Protein AF-A0A7S3N4A6-F1 (afdb_monomer_lite)

Organism: NCBI:txid197538

pLDDT: mean 78.19, std 15.34, range [42.06, 96.94]

Sequence (144 aa):
GSSEPRELLQKMYKQSALVVAMLCATTTAVKVSSDPICSSSGCNQYKHPHPKLGYELDYPVPNLGQDKDIKANFNSLKKAEEIAHHHWVFGTKESKDKWKNPAKETMYNFAPHLDSDVVGTQKSLHDTEGVMGHEYHLVGLNSE

Secondary structure (DSSP, 8-state):
---HHHHHHHHHHHHHHHHHHHHHHHTTS---S---SSSS---GGG-PPPPPPSS-S-PPPP---S-HHHHHHHHHHHHHHHHHT-----SSHHHHHHT--GGGT----SSPPPPHHHHHHHHHHHHHHHHHT-----TTS---

Structure (mmCIF, N/CA/C/O backbone):
data_AF-A0A7S3N4A6-F1
#
_entry.id   AF-A0A7S3N4A6-F1
#
loop_
_atom_site.group_PDB
_atom_site.id
_atom_site.type_symbol
_atom_site.label_atom_id
_atom_site.label_alt_id
_atom_site.label_comp_id
_atom_site.label_asym_id
_atom_site.label_entity_id
_atom_site.label_seq_id
_atom_site.pdbx_PDB_ins_code
_atom_site.Cartn_x
_atom_site.Cartn_y
_atom_site.Cartn_z
_atom_site.occupancy
_atom_site.B_iso_or_equiv
_atom_site.auth_seq_id
_atom_site.auth_comp_id
_atom_site.auth_asym_id
_atom_site.auth_atom_id
_atom_site.pdbx_PDB_model_num
ATOM 1 N N . GLY A 1 1 ? -49.980 -62.527 -33.382 1.00 49.41 1 GLY A N 1
ATOM 2 C CA . GLY A 1 1 ? -48.915 -62.479 -32.366 1.00 49.41 1 GLY A CA 1
ATOM 3 C C . GLY A 1 1 ? -48.780 -61.067 -31.850 1.00 49.41 1 GLY A C 1
ATOM 4 O O . GLY A 1 1 ? -48.205 -60.248 -32.544 1.00 49.41 1 GLY A O 1
ATOM 5 N N . SER A 1 2 ? -49.371 -60.757 -30.693 1.00 49.59 2 SER A N 1
ATOM 6 C CA . SER A 1 2 ? -49.376 -59.393 -30.128 1.00 49.59 2 SER A CA 1
ATOM 7 C C . SER A 1 2 ? -49.211 -59.352 -28.600 1.00 49.59 2 SER A C 1
ATOM 9 O O . SER A 1 2 ? -49.505 -58.332 -27.977 1.00 49.59 2 SER A O 1
ATOM 11 N N . SER A 1 3 ? -48.762 -60.444 -27.972 1.00 58.56 3 SER A N 1
ATOM 12 C CA . SER A 1 3 ? -48.561 -60.529 -26.515 1.00 58.56 3 SER A CA 1
ATOM 13 C C . SER A 1 3 ? -47.123 -60.244 -26.061 1.00 58.56 3 SER A C 1
ATOM 15 O O . SER A 1 3 ? -46.923 -59.884 -24.904 1.00 58.56 3 SER A O 1
ATOM 17 N N . GLU A 1 4 ? -46.133 -60.329 -26.955 1.00 62.25 4 GLU A N 1
ATOM 18 C CA . GLU A 1 4 ? -44.708 -60.195 -26.609 1.00 62.25 4 GLU A CA 1
ATOM 19 C C . GLU A 1 4 ? -44.299 -58.865 -25.942 1.00 62.25 4 GLU A C 1
ATOM 21 O O . GLU A 1 4 ? -43.563 -58.916 -24.953 1.00 62.25 4 GLU A O 1
ATOM 26 N N . PRO A 1 5 ? -44.769 -57.669 -26.364 1.00 62.41 5 PRO A N 1
ATOM 27 C CA . PRO A 1 5 ? -44.245 -56.428 -25.787 1.00 62.41 5 PRO A CA 1
ATOM 28 C C . PRO A 1 5 ? -44.742 -56.170 -24.357 1.00 62.41 5 PRO A C 1
ATOM 30 O O . PRO A 1 5 ? -44.060 -55.499 -23.582 1.00 62.41 5 PRO A O 1
ATOM 33 N N . ARG A 1 6 ? -45.907 -56.713 -23.968 1.00 64.94 6 ARG A N 1
ATOM 34 C CA . ARG A 1 6 ? -46.438 -56.544 -22.601 1.00 64.94 6 ARG A CA 1
ATOM 35 C C . ARG A 1 6 ? -45.745 -57.467 -21.605 1.00 64.94 6 ARG A C 1
ATOM 37 O O . ARG A 1 6 ? -45.491 -57.062 -20.474 1.00 64.94 6 ARG A O 1
ATOM 44 N N . GLU A 1 7 ? -45.404 -58.680 -22.032 1.00 72.31 7 GLU A N 1
ATOM 45 C CA . GLU A 1 7 ? -44.707 -59.644 -21.181 1.00 72.31 7 GLU A CA 1
ATOM 46 C C . GLU A 1 7 ? -43.260 -59.206 -20.905 1.00 72.31 7 GLU A C 1
ATOM 48 O O . GLU A 1 7 ? -42.787 -59.303 -19.771 1.00 72.31 7 GLU A O 1
ATOM 53 N N . LEU A 1 8 ? -42.583 -58.643 -21.913 1.00 67.19 8 LEU A N 1
ATOM 54 C CA . LEU A 1 8 ? -41.252 -58.049 -21.762 1.00 67.19 8 LEU A CA 1
ATOM 55 C C . LEU A 1 8 ? -41.262 -56.856 -20.801 1.00 67.19 8 LEU A C 1
ATOM 57 O O . LEU A 1 8 ? -40.434 -56.807 -19.894 1.00 67.19 8 LEU A O 1
ATOM 61 N N . LEU A 1 9 ? -42.235 -55.948 -20.925 1.00 66.81 9 LEU A N 1
ATOM 62 C CA . LEU A 1 9 ? -42.404 -54.828 -19.991 1.00 66.81 9 LEU A CA 1
ATOM 63 C C . LEU A 1 9 ? -42.629 -55.302 -18.549 1.00 66.81 9 LEU A C 1
ATOM 65 O O . LEU A 1 9 ? -42.055 -54.746 -17.614 1.00 66.81 9 LEU A O 1
ATOM 69 N N . GLN A 1 10 ? -43.415 -56.362 -18.355 1.00 73.06 10 GLN A N 1
ATOM 70 C CA . GLN A 1 10 ? -43.685 -56.900 -17.024 1.00 73.06 10 GLN A CA 1
ATOM 71 C C . GLN A 1 10 ? -42.467 -57.622 -16.423 1.00 73.06 10 GLN A C 1
ATOM 73 O O . GLN A 1 10 ? -42.245 -57.542 -15.213 1.00 73.06 10 GLN A O 1
ATOM 78 N N . LYS A 1 11 ? -41.650 -58.286 -17.251 1.00 73.50 11 LYS A N 1
ATOM 79 C CA . LYS A 1 11 ? -40.361 -58.867 -16.836 1.00 73.50 11 LYS A CA 1
ATOM 80 C C . LYS A 1 11 ? -39.358 -57.775 -16.466 1.00 73.50 11 LYS A C 1
ATOM 82 O O . LYS A 1 11 ? -38.763 -57.859 -15.395 1.00 73.50 11 LYS A O 1
ATOM 87 N N . MET A 1 12 ? -39.255 -56.717 -17.273 1.00 71.44 12 MET A N 1
ATOM 88 C CA . MET A 1 12 ? -38.401 -55.559 -16.986 1.00 71.44 12 MET A CA 1
ATOM 89 C C . MET A 1 12 ? -38.806 -54.871 -15.679 1.00 71.44 12 MET A C 1
ATOM 91 O O . MET A 1 12 ? -37.939 -54.597 -14.857 1.00 71.44 12 MET A O 1
ATOM 95 N N . TYR A 1 13 ? -40.108 -54.675 -15.441 1.00 73.12 13 TYR A N 1
ATOM 96 C CA . TYR A 1 13 ? -40.608 -54.043 -14.216 1.00 73.12 13 TYR A CA 1
ATOM 97 C C . TYR A 1 13 ? -40.363 -54.896 -12.961 1.00 73.12 13 TYR A C 1
ATOM 99 O O . TYR A 1 13 ? -39.999 -54.375 -11.908 1.00 73.12 13 TYR A O 1
ATOM 107 N N . LYS A 1 14 ? -40.510 -56.226 -13.056 1.00 74.25 14 LYS A N 1
ATOM 108 C CA . LYS A 1 14 ? -40.183 -57.143 -11.948 1.00 74.25 14 LYS A CA 1
ATOM 109 C C . LYS A 1 14 ? -38.682 -57.184 -11.665 1.00 74.25 14 LYS A C 1
ATOM 111 O O . LYS A 1 14 ? -38.284 -57.201 -10.504 1.00 74.25 14 LYS A O 1
ATOM 116 N N . GLN A 1 15 ? -37.856 -57.172 -12.709 1.00 70.12 15 GLN A N 1
ATOM 117 C CA . GLN A 1 15 ? -36.401 -57.190 -12.578 1.00 70.12 15 GLN A CA 1
ATOM 118 C C . GLN A 1 15 ? -35.876 -55.850 -12.040 1.00 70.12 15 GLN A C 1
ATOM 120 O O . GLN A 1 15 ? -35.022 -55.850 -11.157 1.00 70.12 15 GLN A O 1
ATOM 125 N N . SER A 1 16 ? -36.458 -54.719 -12.457 1.00 66.56 16 SER A N 1
ATOM 126 C CA . SER A 1 16 ? -36.162 -53.410 -11.866 1.00 66.56 16 SER A CA 1
ATOM 127 C C . SER A 1 16 ? -36.639 -53.312 -10.416 1.00 66.56 16 SER A C 1
ATOM 129 O O . SER A 1 16 ? -35.911 -52.790 -9.578 1.00 66.56 16 SER A O 1
ATOM 131 N N . ALA A 1 17 ? -37.815 -53.855 -10.083 1.00 69.44 17 ALA A N 1
ATOM 132 C CA . ALA A 1 17 ? -38.320 -53.866 -8.708 1.00 69.44 17 ALA A CA 1
ATOM 133 C C . ALA A 1 17 ? -37.442 -54.714 -7.768 1.00 69.44 17 ALA A C 1
ATOM 135 O O . ALA A 1 17 ? -37.200 -54.315 -6.630 1.00 69.44 17 ALA A O 1
ATOM 136 N N . LEU A 1 18 ? -36.916 -55.847 -8.246 1.00 69.44 18 LEU A N 1
ATOM 137 C CA . LEU A 1 18 ? -36.033 -56.720 -7.467 1.00 69.44 18 LEU A CA 1
ATOM 138 C C . LEU A 1 18 ? -34.658 -56.078 -7.216 1.00 69.44 18 LEU A C 1
ATOM 140 O O . LEU A 1 18 ? -34.136 -56.164 -6.106 1.00 69.44 18 LEU A O 1
ATOM 144 N N . VAL A 1 19 ? -34.108 -55.367 -8.206 1.00 67.75 19 VAL A N 1
ATOM 145 C CA . VAL A 1 19 ? -32.848 -54.617 -8.063 1.00 67.75 19 VAL A CA 1
ATOM 146 C C . VAL A 1 19 ? -33.008 -53.428 -7.106 1.00 67.75 19 VAL A C 1
ATOM 148 O O . VAL A 1 19 ? -32.152 -53.219 -6.248 1.00 67.75 19 VAL A O 1
ATOM 151 N N . VAL A 1 20 ? -34.130 -52.699 -7.170 1.00 69.50 20 VAL A N 1
ATOM 152 C CA . VAL A 1 20 ? -34.438 -51.599 -6.233 1.00 69.50 20 VAL A CA 1
ATOM 153 C C . VAL A 1 20 ? -34.626 -52.113 -4.801 1.00 69.50 20 VAL A C 1
ATOM 155 O O . VAL A 1 20 ? -34.118 -51.499 -3.864 1.00 69.50 20 VAL A O 1
ATOM 158 N N . ALA A 1 21 ? -35.279 -53.263 -4.610 1.00 64.94 21 ALA A N 1
ATOM 159 C CA . ALA A 1 21 ? -35.438 -53.871 -3.289 1.00 64.94 21 ALA A CA 1
ATOM 160 C C . ALA A 1 21 ? -34.096 -54.331 -2.683 1.00 64.94 21 ALA A C 1
ATOM 162 O O . ALA A 1 21 ? -33.872 -54.144 -1.487 1.00 64.94 21 ALA A O 1
ATOM 163 N N . MET A 1 22 ? -33.179 -54.868 -3.497 1.00 64.12 22 MET A N 1
ATOM 164 C CA . MET A 1 22 ? -31.829 -55.238 -3.044 1.00 64.12 22 MET A CA 1
ATOM 165 C C . MET A 1 22 ? -30.978 -54.015 -2.674 1.00 64.12 22 MET A C 1
ATOM 167 O O . MET A 1 22 ? -30.306 -54.039 -1.645 1.00 64.12 22 MET A O 1
ATOM 171 N N . LEU A 1 23 ? -31.062 -52.925 -3.446 1.00 59.78 23 LEU A N 1
ATOM 172 C CA . LEU A 1 23 ? -30.400 -51.652 -3.127 1.00 59.78 23 LEU A CA 1
ATOM 173 C C . LEU A 1 23 ? -30.955 -51.013 -1.840 1.00 59.78 23 LEU A C 1
ATOM 175 O O . LEU A 1 23 ? -30.183 -50.488 -1.038 1.00 59.78 23 LEU A O 1
ATOM 179 N N . CYS A 1 24 ? -32.266 -51.122 -1.588 1.00 57.94 24 CYS A N 1
ATOM 180 C CA . CYS A 1 24 ? -32.898 -50.661 -0.345 1.00 57.94 24 CYS A CA 1
ATOM 181 C C . CYS A 1 24 ? -32.554 -51.524 0.882 1.00 57.94 24 CYS A C 1
ATOM 183 O O . CYS A 1 24 ? -32.560 -51.015 2.000 1.00 57.94 24 CYS A O 1
ATOM 185 N N . ALA A 1 25 ? -32.248 -52.812 0.699 1.00 54.47 25 ALA A N 1
ATOM 186 C CA . ALA A 1 25 ? -31.832 -53.689 1.795 1.00 54.47 25 ALA A CA 1
ATOM 187 C C . ALA A 1 25 ? -30.375 -53.445 2.227 1.00 54.47 25 ALA A C 1
ATOM 189 O O . ALA A 1 25 ? -30.024 -53.690 3.378 1.00 54.47 25 ALA A O 1
ATOM 190 N N . THR A 1 26 ? -29.525 -52.929 1.333 1.00 55.31 26 THR A N 1
ATOM 191 C CA . THR A 1 26 ? -28.115 -52.635 1.644 1.00 55.31 26 THR A CA 1
ATOM 192 C C . THR A 1 26 ? -27.884 -51.286 2.334 1.00 55.31 26 THR A C 1
ATOM 194 O O . THR A 1 26 ? -26.805 -51.067 2.883 1.00 55.31 26 THR A O 1
ATOM 197 N N . THR A 1 27 ? -28.867 -50.378 2.365 1.00 54.69 27 THR A N 1
ATOM 198 C CA . THR A 1 27 ? -28.697 -49.043 2.976 1.00 54.69 27 THR A CA 1
ATOM 199 C C . THR A 1 27 ? -28.918 -49.012 4.488 1.00 54.69 27 THR A C 1
ATOM 201 O O . THR A 1 27 ? -28.547 -48.033 5.129 1.00 54.69 27 THR A O 1
ATOM 204 N N . THR A 1 28 ? -29.445 -50.076 5.099 1.00 55.09 28 THR A N 1
ATOM 205 C CA . THR A 1 28 ? -29.649 -50.136 6.559 1.00 55.09 28 THR A CA 1
ATOM 206 C C . THR A 1 28 ? -28.412 -50.595 7.343 1.00 55.09 28 THR A C 1
ATOM 208 O O . THR A 1 28 ? -28.462 -50.637 8.571 1.00 55.09 28 THR A O 1
ATOM 211 N N . ALA A 1 29 ? -27.286 -50.895 6.676 1.00 54.59 29 ALA A N 1
ATOM 212 C CA . ALA A 1 29 ? -26.097 -51.470 7.320 1.00 54.5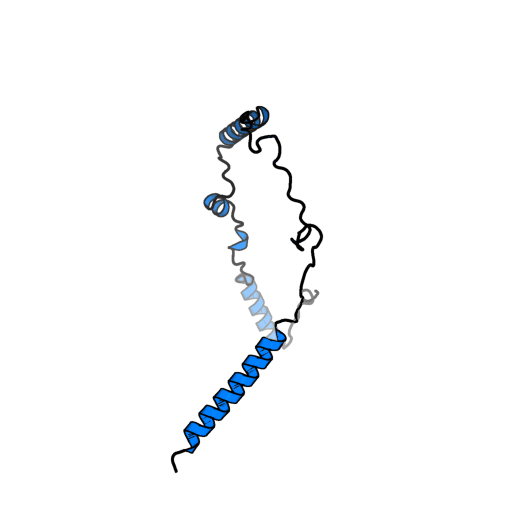9 29 ALA A CA 1
ATOM 213 C C . ALA A 1 29 ? -24.785 -50.668 7.170 1.00 54.59 29 ALA A C 1
ATOM 215 O O . ALA A 1 29 ? -23.736 -51.149 7.597 1.00 54.59 29 ALA A O 1
ATOM 216 N N . VAL A 1 30 ? -24.798 -49.446 6.626 1.00 52.69 30 VAL A N 1
ATOM 217 C CA . VAL A 1 30 ? -23.573 -48.629 6.495 1.00 52.69 30 VAL A CA 1
ATOM 218 C C . VAL A 1 30 ? -23.477 -47.613 7.641 1.00 52.69 30 VAL A C 1
ATOM 220 O O . VAL A 1 30 ? -24.072 -46.540 7.592 1.00 52.69 30 VAL A O 1
ATOM 223 N N . LYS A 1 31 ? -22.718 -47.958 8.692 1.00 58.28 31 LYS A N 1
ATOM 224 C CA . LYS A 1 31 ? -22.311 -47.051 9.783 1.00 58.28 31 LYS A CA 1
ATOM 225 C C . LYS A 1 31 ? -21.023 -46.331 9.386 1.00 58.28 31 LYS A C 1
ATOM 227 O O . LYS A 1 31 ? -19.945 -46.915 9.464 1.00 58.28 31 LYS A O 1
ATOM 232 N N . VAL A 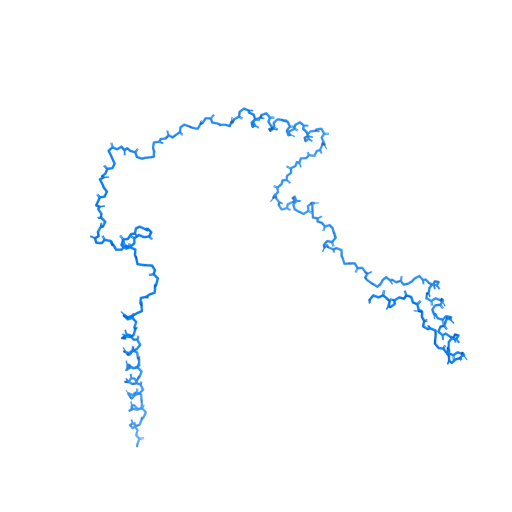1 32 ? -21.124 -45.078 8.959 1.00 53.03 32 VAL A N 1
ATOM 233 C CA . VAL A 1 32 ? -19.964 -44.224 8.671 1.00 53.03 32 VAL A CA 1
ATOM 234 C C . VAL A 1 32 ? -20.069 -42.960 9.525 1.00 53.03 32 VAL A C 1
ATOM 236 O O . VAL A 1 32 ? -21.031 -42.212 9.387 1.00 53.03 32 VAL A O 1
ATOM 239 N N . SER A 1 33 ? -19.031 -42.720 10.339 1.00 57.41 33 SER A N 1
ATOM 240 C CA . SER A 1 33 ? -18.726 -41.487 11.093 1.00 57.41 33 SER A CA 1
ATOM 241 C C . SER A 1 33 ? -19.284 -41.355 12.528 1.00 57.41 33 SER A C 1
ATOM 243 O O . SER A 1 33 ? -20.382 -41.807 12.823 1.00 57.41 33 SER A O 1
ATOM 245 N N . SER A 1 34 ? -18.449 -40.762 13.398 1.00 49.91 34 SER A N 1
ATOM 246 C CA . SER A 1 34 ? -18.518 -40.507 14.856 1.00 49.91 34 SER A CA 1
ATOM 247 C C . SER A 1 34 ? -19.685 -41.096 15.663 1.00 49.91 34 SER A C 1
ATOM 249 O O . SER A 1 34 ? -20.823 -40.657 15.519 1.00 49.91 34 SER A O 1
ATOM 251 N N . ASP A 1 35 ? -19.368 -41.979 16.622 1.00 51.28 35 ASP A N 1
ATOM 252 C CA . ASP A 1 35 ? -20.327 -42.517 17.598 1.00 51.28 35 ASP A CA 1
ATOM 253 C C . ASP A 1 35 ? -20.168 -41.816 18.956 1.00 51.28 35 ASP A C 1
ATOM 255 O O . ASP A 1 35 ? -19.176 -42.038 19.658 1.00 51.28 35 ASP A O 1
ATOM 259 N N . PRO A 1 36 ? -21.069 -40.901 19.325 1.00 50.88 36 PRO A N 1
ATOM 260 C CA . PRO A 1 36 ? -20.766 -39.953 20.365 1.00 50.88 36 PRO A CA 1
ATOM 261 C C . PRO A 1 36 ? -21.711 -40.160 21.537 1.00 50.88 36 PRO A C 1
ATOM 263 O O . PRO A 1 36 ? -22.373 -39.224 21.933 1.00 50.88 36 PRO A O 1
ATOM 266 N N . ILE A 1 37 ? -21.719 -41.331 22.188 1.00 54.19 37 ILE A N 1
ATOM 267 C CA . ILE A 1 37 ? -22.248 -41.419 23.574 1.00 54.19 37 ILE A CA 1
ATOM 268 C C . ILE A 1 37 ? -21.729 -40.259 24.449 1.00 54.19 37 ILE A C 1
ATOM 270 O O . ILE A 1 37 ? -22.364 -39.814 25.400 1.00 54.19 37 ILE A O 1
ATOM 274 N N . CYS A 1 38 ? -20.568 -39.751 24.052 1.00 53.22 38 CYS A N 1
ATOM 275 C CA . CYS A 1 38 ? -19.883 -38.589 24.543 1.00 53.22 38 CYS A CA 1
ATOM 276 C C . CYS A 1 38 ? -20.063 -37.372 23.636 1.00 53.22 38 CYS A C 1
ATOM 278 O O . CYS A 1 38 ? -20.162 -37.470 22.416 1.00 53.22 38 CYS A O 1
ATOM 280 N N . SER A 1 39 ? -20.015 -36.204 24.273 1.00 61.84 39 SER A N 1
ATOM 281 C CA . SER A 1 39 ? -20.140 -34.899 23.646 1.00 61.84 39 SER A CA 1
ATOM 282 C C . SER A 1 39 ? -19.228 -34.657 22.427 1.00 61.84 39 SER A C 1
ATOM 284 O O . SER A 1 39 ? -18.179 -35.269 22.268 1.00 61.84 39 SER A O 1
ATOM 286 N N . SER A 1 40 ? -19.653 -33.686 21.622 1.00 60.03 40 SER A N 1
ATOM 287 C CA . SER A 1 40 ? -19.635 -33.537 20.162 1.00 60.03 40 SER A CA 1
ATOM 288 C C . SER A 1 40 ? -20.803 -34.157 19.344 1.00 60.03 40 SER A C 1
ATOM 290 O O . SER A 1 40 ? -20.808 -33.971 18.136 1.00 60.03 40 SER A O 1
ATOM 292 N N . SER A 1 41 ? -21.901 -34.783 19.813 1.00 55.81 41 SER A N 1
ATOM 293 C CA . SER A 1 41 ? -22.389 -35.243 21.131 1.00 55.81 41 SER A CA 1
ATOM 294 C C . SER A 1 41 ? -23.573 -36.231 20.995 1.00 55.81 41 SER A C 1
ATOM 296 O O . SER A 1 41 ? -24.659 -35.961 21.507 1.00 55.81 41 SER A O 1
ATOM 298 N N . GLY A 1 42 ? -23.476 -37.270 20.184 1.00 65.31 42 GLY A N 1
ATOM 299 C CA . GLY A 1 42 ? -24.538 -38.259 19.999 1.00 65.31 42 GLY A CA 1
ATOM 300 C C . GLY A 1 42 ? -24.953 -39.046 21.253 1.00 65.31 42 GLY A C 1
ATOM 301 O O . GLY A 1 42 ? -24.974 -38.529 22.363 1.00 65.31 42 GLY A O 1
ATOM 302 N N . CYS A 1 43 ? -25.434 -40.267 21.026 1.00 62.12 43 CYS A N 1
ATOM 303 C CA . CYS A 1 43 ? -26.352 -41.033 21.884 1.00 62.12 43 CYS A CA 1
ATOM 304 C C . CYS A 1 43 ? -27.144 -40.214 22.934 1.00 62.12 43 CYS A C 1
ATOM 306 O O . CYS A 1 43 ? -26.798 -40.076 24.105 1.00 62.12 43 CYS A O 1
ATOM 308 N N . ASN A 1 44 ? -28.320 -39.774 22.503 1.00 61.47 44 ASN A N 1
ATOM 309 C CA . ASN A 1 44 ? -29.258 -38.890 23.199 1.00 61.47 44 ASN A CA 1
ATOM 310 C C . ASN A 1 44 ? -29.992 -39.568 24.375 1.00 61.47 44 ASN A C 1
ATOM 312 O O . ASN A 1 44 ? -30.629 -38.890 25.175 1.00 61.47 44 ASN A O 1
ATOM 316 N N . GLN A 1 45 ? -29.928 -40.900 24.459 1.00 59.50 45 GLN A N 1
ATOM 317 C CA . GLN A 1 45 ? -30.579 -41.723 25.485 1.00 59.50 45 GLN A CA 1
ATOM 318 C C . GLN A 1 45 ? -30.020 -41.478 26.900 1.00 59.50 45 GLN A C 1
ATOM 320 O O . GLN A 1 45 ? -30.732 -41.712 27.873 1.00 59.50 45 GLN A O 1
ATOM 325 N N . TYR A 1 46 ? -28.776 -40.993 27.019 1.00 63.00 46 TYR A N 1
ATOM 326 C CA . TYR A 1 46 ? -28.081 -40.782 28.299 1.00 63.00 46 TYR A CA 1
ATOM 327 C C . TYR A 1 46 ? -27.844 -39.302 28.640 1.00 63.00 46 TYR A C 1
ATOM 329 O O . TYR A 1 46 ? -27.110 -38.993 29.579 1.00 63.00 46 TYR A O 1
ATOM 337 N N . LYS A 1 47 ? -28.450 -38.360 27.901 1.00 64.56 47 LYS A N 1
ATOM 338 C CA . LYS A 1 47 ? -28.328 -36.932 28.226 1.00 64.56 47 LYS A CA 1
ATOM 339 C C . LYS A 1 47 ? -29.077 -36.636 29.521 1.00 64.56 47 LYS A C 1
ATOM 341 O O . LYS A 1 47 ? -30.304 -36.689 29.563 1.00 64.56 47 LYS A O 1
ATOM 346 N N . HIS A 1 48 ? -28.334 -36.290 30.568 1.00 66.19 48 HIS A N 1
ATOM 347 C CA . HIS A 1 48 ? -28.936 -35.764 31.783 1.00 66.19 48 HIS A CA 1
ATOM 348 C C . HIS A 1 48 ? -29.662 -34.452 31.452 1.00 66.19 48 HIS A C 1
ATOM 350 O O . HIS A 1 48 ? -29.073 -33.586 30.798 1.00 66.19 48 HIS A O 1
ATOM 356 N N . PRO A 1 49 ? -30.929 -34.280 31.871 1.00 71.94 49 PRO A N 1
ATOM 357 C CA . PRO A 1 49 ? -31.591 -32.993 31.752 1.00 71.94 49 PRO A CA 1
ATOM 358 C C . PRO A 1 49 ? -30.763 -31.970 32.527 1.00 71.94 49 PRO A C 1
ATOM 360 O O . PRO A 1 49 ? -30.548 -32.118 33.731 1.00 71.94 49 PRO A O 1
ATOM 363 N N . HIS A 1 50 ? -30.261 -30.953 31.826 1.00 72.00 50 HIS A N 1
ATOM 364 C CA . HIS A 1 50 ? -29.564 -29.872 32.499 1.00 72.00 50 HIS A CA 1
ATOM 365 C C . HIS A 1 50 ? -30.574 -29.160 33.400 1.00 72.00 50 HIS A C 1
ATOM 367 O O . HIS A 1 50 ? -31.650 -28.780 32.920 1.00 72.00 50 HIS A O 1
ATOM 373 N N . PRO A 1 51 ? -30.270 -28.992 34.698 1.00 76.88 51 PRO A N 1
ATOM 374 C CA . PRO A 1 51 ? -31.111 -28.175 35.549 1.00 76.88 51 PRO A CA 1
ATOM 375 C C . PRO A 1 51 ? -31.191 -26.781 34.927 1.00 76.88 51 PRO A C 1
ATOM 377 O O . PRO A 1 51 ? -30.194 -26.264 34.413 1.00 76.88 51 PRO A O 1
ATOM 380 N N . LYS A 1 52 ? -32.384 -26.178 34.951 1.00 75.31 52 LYS A N 1
ATOM 381 C CA . LYS A 1 52 ? -32.519 -24.770 34.579 1.00 75.31 52 LYS A CA 1
ATOM 382 C C . LYS A 1 52 ? -31.565 -23.981 35.469 1.00 75.31 52 LYS A C 1
ATOM 384 O O . LYS A 1 52 ? -31.623 -24.110 36.692 1.00 75.31 52 LYS A O 1
ATOM 389 N N . LEU A 1 53 ? -30.664 -23.226 34.847 1.00 78.62 53 LEU A N 1
ATOM 390 C CA . LEU A 1 53 ? -29.757 -22.349 35.571 1.00 78.62 53 LEU A CA 1
ATOM 391 C C . LEU A 1 53 ? -30.618 -21.400 36.412 1.00 78.62 53 LEU A C 1
ATOM 393 O O . LEU A 1 53 ? -31.593 -20.843 35.915 1.00 78.62 53 LEU A O 1
ATOM 397 N N . GLY A 1 54 ? -30.299 -21.261 37.699 1.00 86.50 54 GLY A N 1
ATOM 398 C CA . GLY A 1 54 ? -31.058 -20.416 38.629 1.00 86.50 54 GLY A CA 1
ATOM 399 C C . GLY A 1 54 ? -30.864 -18.913 38.404 1.00 86.50 54 GLY A C 1
ATOM 400 O O . GLY A 1 54 ? -31.157 -18.129 39.299 1.00 86.50 54 GLY A O 1
ATOM 401 N N . TYR A 1 55 ? -30.313 -18.519 37.258 1.00 81.88 55 TYR A N 1
ATOM 402 C CA . TYR A 1 55 ? -29.971 -17.152 36.903 1.00 81.88 55 TYR A CA 1
ATOM 403 C C . TYR A 1 55 ? -30.208 -16.919 35.411 1.00 81.88 55 TYR A C 1
ATOM 405 O O . TYR A 1 55 ? -30.134 -17.844 34.599 1.00 81.88 55 TYR A O 1
ATOM 413 N N . GLU A 1 56 ? -30.493 -15.667 35.068 1.00 83.81 56 GLU A N 1
ATOM 414 C CA . GLU A 1 56 ? -30.663 -15.233 33.687 1.00 83.81 56 GLU A CA 1
ATOM 415 C C . GLU A 1 56 ? -29.305 -15.195 32.979 1.00 83.81 56 GLU A C 1
ATOM 417 O O . GLU A 1 56 ? -28.313 -14.679 33.501 1.00 83.81 56 GLU A O 1
ATOM 422 N N . LEU A 1 57 ? -29.268 -15.777 31.784 1.00 80.50 57 LEU A N 1
ATOM 423 C CA . LEU A 1 57 ? -28.193 -15.565 30.823 1.00 80.50 57 LEU A CA 1
ATOM 424 C C . LEU A 1 57 ? -28.531 -14.301 30.015 1.00 80.50 57 LEU A C 1
ATOM 426 O O . LEU A 1 57 ? -29.696 -13.925 29.930 1.00 80.50 57 LEU A O 1
ATOM 430 N N . ASP A 1 58 ? -27.520 -13.646 29.445 1.00 86.19 58 ASP A N 1
ATOM 431 C CA . ASP A 1 58 ? -27.676 -12.452 28.593 1.00 86.19 58 ASP A CA 1
ATOM 432 C C . ASP A 1 58 ? -28.025 -11.139 29.325 1.00 86.19 58 ASP A C 1
ATOM 434 O O . ASP A 1 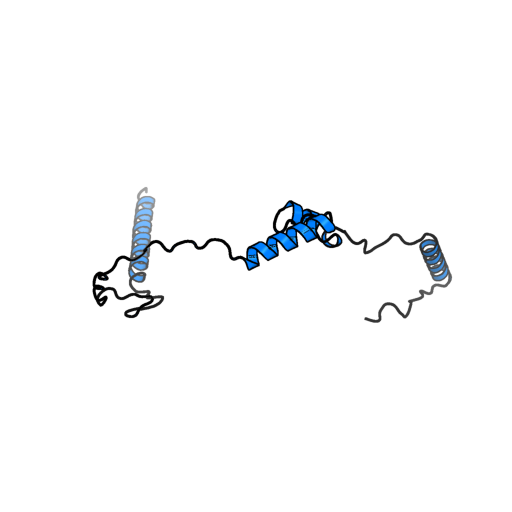58 ? -28.713 -10.268 28.789 1.00 86.19 58 ASP A O 1
ATOM 438 N N . TYR A 1 59 ? -27.499 -10.942 30.542 1.00 84.19 59 TYR A N 1
ATOM 439 C CA . TYR A 1 59 ? -27.586 -9.638 31.206 1.00 84.19 59 TYR A CA 1
ATOM 440 C C . TYR A 1 59 ? -26.875 -8.548 30.377 1.00 84.19 59 TYR A C 1
ATOM 442 O O . TYR A 1 59 ? -25.798 -8.787 29.817 1.00 84.19 59 TYR A O 1
ATOM 450 N N . PRO A 1 60 ? -27.438 -7.328 30.291 1.00 86.94 60 PRO A N 1
ATOM 451 C CA . PRO A 1 60 ? -26.865 -6.269 29.474 1.00 86.94 60 PRO A CA 1
ATOM 452 C C . PRO A 1 60 ? -25.506 -5.843 30.034 1.00 86.94 60 PRO A C 1
ATOM 454 O O . PRO A 1 60 ? -25.399 -5.364 31.164 1.00 86.94 60 PRO A O 1
ATOM 457 N N . VAL A 1 61 ? -24.458 -5.995 29.226 1.00 89.31 61 VAL A N 1
ATOM 458 C CA . VAL A 1 61 ? -23.116 -5.505 29.554 1.00 89.31 61 VAL A CA 1
ATOM 459 C C . VAL A 1 61 ? -23.015 -4.035 29.133 1.00 89.31 61 VAL A C 1
ATOM 461 O O . VAL A 1 61 ? -23.215 -3.733 27.952 1.00 89.31 61 VAL A O 1
ATOM 464 N N . PRO A 1 62 ? -22.701 -3.099 30.050 1.00 91.44 62 PRO A N 1
ATOM 465 C CA . PRO A 1 62 ? -22.528 -1.696 29.692 1.00 91.44 62 PRO A CA 1
ATOM 466 C C . PRO A 1 62 ? -21.396 -1.508 28.678 1.00 91.44 62 PRO A C 1
ATOM 468 O O . PRO A 1 62 ? -20.276 -1.979 28.880 1.00 91.44 62 PRO A O 1
ATOM 471 N N . ASN A 1 63 ? -21.668 -0.768 2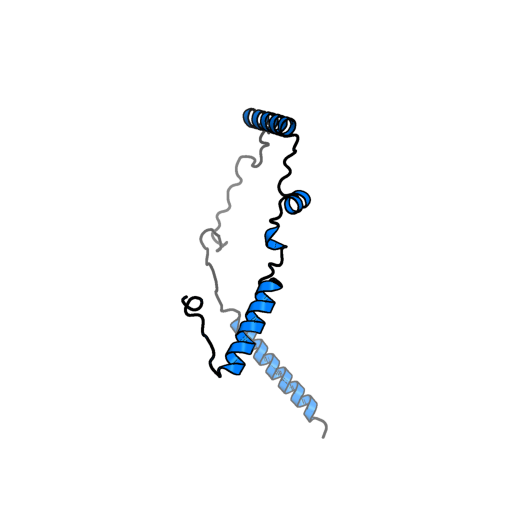7.603 1.00 91.06 63 ASN A N 1
ATOM 472 C CA . ASN A 1 63 ? -20.629 -0.345 26.673 1.00 91.06 63 ASN A CA 1
ATOM 473 C C . ASN A 1 63 ? -19.897 0.873 27.255 1.00 91.06 63 ASN A C 1
ATOM 475 O O . ASN A 1 63 ? -20.477 1.950 27.379 1.00 91.06 63 ASN A O 1
ATOM 479 N N . LEU A 1 64 ? -18.618 0.705 27.596 1.00 90.88 64 LEU A N 1
ATOM 480 C CA . LEU A 1 64 ? -17.771 1.763 28.167 1.00 90.88 64 LEU A CA 1
ATOM 481 C C . LEU A 1 64 ? -17.251 2.763 27.117 1.00 90.88 64 LEU A C 1
ATOM 483 O O . LEU A 1 64 ? -16.530 3.706 27.445 1.00 90.88 64 LEU A O 1
ATOM 487 N N . GLY A 1 65 ? -17.638 2.584 25.855 1.00 93.81 65 GLY A N 1
ATOM 488 C CA . GLY A 1 65 ? -17.202 3.401 24.738 1.00 93.81 65 GLY A CA 1
ATOM 489 C C . GLY A 1 65 ? -15.778 3.078 24.292 1.00 93.81 65 GLY A C 1
ATOM 490 O O . GLY A 1 65 ? -15.168 2.085 24.678 1.00 93.81 65 GLY A O 1
ATOM 491 N N . GLN A 1 66 ? -15.257 3.937 23.419 1.00 93.94 66 GLN A N 1
ATOM 492 C CA . GLN A 1 66 ? -13.913 3.798 22.874 1.00 93.94 66 GLN A CA 1
ATOM 493 C C . GLN A 1 66 ? -12.854 4.291 23.867 1.00 93.94 66 GLN A C 1
ATOM 495 O O . GLN A 1 66 ? -12.975 5.394 24.417 1.00 93.94 66 GLN A O 1
ATOM 500 N N . ASP A 1 67 ? -11.804 3.484 24.017 1.00 95.62 67 ASP A N 1
ATOM 501 C CA . ASP A 1 67 ? -10.641 3.749 24.858 1.00 95.62 67 ASP A CA 1
ATOM 502 C C . ASP A 1 67 ? -9.951 5.091 24.522 1.00 95.62 67 ASP A C 1
ATOM 504 O O . ASP A 1 67 ? -9.967 5.566 23.377 1.00 95.62 67 ASP A O 1
ATOM 508 N N . LYS A 1 68 ? -9.371 5.736 25.542 1.00 95.94 68 LYS A N 1
ATOM 509 C CA . LYS A 1 68 ? -8.751 7.064 25.415 1.00 95.94 68 LYS A CA 1
ATOM 510 C C . LYS A 1 68 ? -7.515 7.047 24.518 1.00 95.94 68 LYS A C 1
ATOM 512 O O . LYS A 1 68 ? -7.346 7.983 23.733 1.00 95.94 68 LYS A O 1
ATOM 517 N N . ASP A 1 69 ? -6.703 6.001 24.585 1.00 96.25 69 ASP A N 1
ATOM 518 C CA . ASP A 1 69 ? -5.475 5.881 23.799 1.00 96.25 69 ASP A CA 1
ATOM 519 C C . ASP A 1 69 ? -5.811 5.632 22.329 1.00 96.25 69 ASP A C 1
ATOM 521 O O . ASP A 1 69 ? -5.199 6.200 21.424 1.00 96.25 69 ASP A O 1
ATOM 525 N N . ILE A 1 70 ? -6.885 4.883 22.075 1.00 96.50 70 ILE A N 1
ATOM 526 C CA . ILE A 1 70 ? -7.415 4.706 20.723 1.00 96.50 70 ILE A CA 1
ATOM 527 C C . ILE A 1 70 ? -7.887 6.046 20.139 1.00 9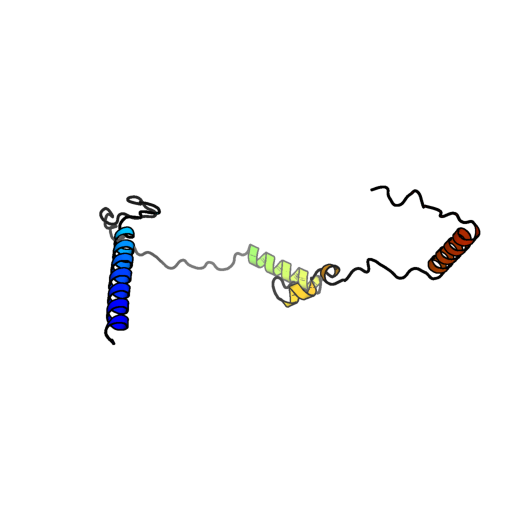6.50 70 ILE A C 1
ATOM 529 O O . ILE A 1 70 ? -7.553 6.369 18.997 1.00 96.50 70 ILE A O 1
ATOM 533 N N . LYS A 1 71 ? -8.599 6.876 20.914 1.00 96.19 71 LYS A N 1
ATOM 534 C CA . LYS A 1 71 ? -8.968 8.239 20.479 1.00 96.19 71 LYS A CA 1
ATOM 535 C C . LYS A 1 71 ? -7.738 9.103 20.199 1.00 96.19 71 LYS A C 1
ATOM 537 O O . LYS A 1 71 ? -7.726 9.845 19.216 1.00 96.19 71 LYS A O 1
ATOM 542 N N . ALA A 1 72 ? -6.706 9.009 21.037 1.00 96.94 72 ALA A N 1
ATOM 543 C CA . ALA A 1 72 ? -5.453 9.726 20.826 1.00 96.94 72 ALA A CA 1
ATOM 544 C C . ALA A 1 72 ? -4.777 9.300 19.511 1.00 96.94 72 ALA A C 1
ATOM 546 O O . ALA A 1 72 ? -4.362 10.164 18.738 1.00 96.94 72 ALA A O 1
ATOM 547 N N . ASN A 1 73 ? -4.761 8.002 19.200 1.00 96.19 73 ASN A N 1
ATOM 548 C CA . ASN A 1 73 ? -4.228 7.485 17.939 1.00 96.19 73 ASN A CA 1
ATOM 549 C C . ASN A 1 73 ? -4.981 8.029 16.718 1.00 96.19 73 ASN A C 1
ATOM 551 O O . ASN A 1 73 ? -4.341 8.470 15.764 1.00 96.19 73 ASN A O 1
ATOM 555 N N . PHE A 1 74 ? -6.317 8.078 16.753 1.00 95.25 74 PHE A N 1
ATOM 556 C CA . PHE A 1 74 ? -7.103 8.671 15.662 1.00 95.25 74 PHE A CA 1
ATOM 557 C C . PHE A 1 74 ? -6.807 10.162 15.463 1.00 95.25 74 PHE A C 1
ATOM 559 O O . PHE A 1 74 ? -6.701 10.623 14.327 1.00 95.25 74 PHE A O 1
ATOM 566 N N . ASN A 1 75 ? -6.610 10.915 16.548 1.00 96.44 75 ASN A N 1
ATOM 567 C CA . ASN A 1 75 ? -6.216 12.322 16.457 1.00 96.44 75 ASN A CA 1
ATOM 568 C C . ASN A 1 75 ? -4.818 12.493 15.847 1.00 96.44 75 ASN A C 1
ATOM 570 O O . ASN A 1 75 ? -4.610 13.393 15.032 1.00 96.44 75 ASN A O 1
ATOM 574 N N . SER A 1 76 ? -3.867 11.639 16.226 1.00 96.75 76 SER A N 1
ATOM 575 C CA . SER A 1 76 ? -2.520 11.633 15.647 1.00 96.75 76 SER A CA 1
ATOM 576 C C . SER A 1 76 ? -2.551 11.302 14.157 1.00 96.75 76 SER A C 1
ATOM 578 O O . SER A 1 76 ? -1.901 11.989 13.372 1.00 96.75 76 SER A O 1
ATOM 580 N N . LEU A 1 77 ? -3.355 10.313 13.757 1.00 95.25 77 LEU A N 1
ATOM 581 C CA . LEU A 1 77 ? -3.547 9.948 12.355 1.00 95.25 77 LEU A CA 1
ATOM 582 C C . LEU A 1 77 ? -4.126 11.120 11.557 1.00 95.25 77 LEU A C 1
ATOM 584 O O . LEU A 1 77 ? -3.555 11.492 10.539 1.00 95.25 77 LEU A O 1
ATOM 588 N N . LYS A 1 78 ? -5.180 11.772 12.063 1.00 95.81 78 LYS A N 1
ATOM 589 C CA . LYS A 1 78 ? -5.778 12.942 11.406 1.00 95.81 78 LYS A CA 1
ATOM 590 C C . LYS A 1 78 ? -4.761 14.068 11.187 1.00 95.81 78 LYS A C 1
ATOM 592 O O . LYS A 1 78 ? -4.675 14.617 10.094 1.00 95.81 78 LYS A O 1
ATOM 597 N N . LYS A 1 79 ? -3.954 14.390 12.203 1.00 96.94 79 LYS A N 1
ATOM 598 C CA . LYS A 1 79 ? -2.895 15.404 12.070 1.00 96.94 79 LYS A CA 1
ATOM 599 C C . LYS A 1 79 ? -1.841 14.999 11.042 1.00 96.94 79 LYS A C 1
ATOM 601 O O . LYS A 1 79 ? -1.396 15.838 10.268 1.00 96.94 79 LYS A O 1
ATOM 606 N N . ALA A 1 80 ? -1.435 13.731 11.030 1.00 96.38 80 ALA A N 1
ATOM 607 C CA . ALA A 1 80 ? -0.471 13.233 10.055 1.00 96.38 80 ALA A CA 1
ATOM 608 C C . ALA A 1 80 ? -1.010 13.341 8.619 1.00 96.38 80 ALA A C 1
ATOM 610 O O . ALA A 1 80 ? -0.269 13.732 7.723 1.00 96.38 80 ALA A O 1
ATOM 611 N N . GLU A 1 81 ? -2.296 13.058 8.407 1.00 96.06 81 GLU A N 1
ATOM 612 C CA . GLU A 1 81 ? -2.966 13.220 7.110 1.00 96.06 81 GLU A CA 1
ATOM 613 C C . GLU A 1 81 ? -3.038 14.680 6.655 1.00 96.06 81 GLU A C 1
ATOM 615 O O . GLU A 1 81 ? -2.768 14.976 5.490 1.00 96.06 81 GLU A O 1
ATOM 620 N N . GLU A 1 82 ? -3.351 15.599 7.572 1.00 96.50 82 GLU A N 1
ATOM 621 C CA . GLU A 1 82 ? -3.358 17.042 7.304 1.00 96.50 82 GLU A CA 1
ATOM 622 C C . GLU A 1 82 ? -1.964 17.543 6.901 1.00 96.50 82 GLU A C 1
ATOM 624 O O . GLU A 1 82 ? -1.840 18.267 5.914 1.00 96.50 82 GLU A O 1
ATOM 629 N N . ILE A 1 83 ? -0.918 17.113 7.617 1.00 96.81 83 ILE A N 1
ATOM 630 C CA . ILE A 1 83 ? 0.481 17.466 7.326 1.00 96.81 83 ILE A CA 1
ATOM 631 C C . ILE A 1 83 ? 0.942 16.865 5.993 1.00 96.81 83 ILE A C 1
ATOM 633 O O . ILE A 1 83 ? 1.627 17.526 5.218 1.00 96.81 83 ILE A O 1
ATOM 637 N N . ALA A 1 84 ? 0.574 15.614 5.712 1.00 95.12 84 ALA A N 1
ATOM 638 C CA . ALA A 1 84 ? 0.920 14.941 4.463 1.00 95.12 84 ALA A CA 1
ATOM 639 C C . ALA A 1 84 ? 0.066 15.410 3.271 1.00 95.12 84 ALA A C 1
ATOM 641 O O . ALA A 1 84 ? 0.319 14.984 2.144 1.00 95.12 84 ALA A O 1
ATOM 642 N N . HIS A 1 85 ? -0.964 16.231 3.515 1.00 94.31 85 HIS A N 1
ATOM 643 C CA . HIS A 1 85 ? -2.000 16.586 2.543 1.00 94.31 85 HIS A CA 1
ATOM 644 C C . HIS A 1 85 ? -2.574 15.354 1.812 1.00 94.31 85 HIS A C 1
ATOM 646 O O . HIS A 1 85 ? -2.925 15.409 0.630 1.00 94.31 85 HIS A O 1
ATOM 652 N N . HIS A 1 86 ? -2.655 14.220 2.512 1.00 88.88 86 HIS A N 1
ATOM 653 C CA . HIS A 1 86 ? -3.080 12.937 1.965 1.00 88.88 86 HIS A CA 1
ATOM 654 C C . HIS A 1 86 ? -3.958 12.194 2.970 1.00 88.88 86 HIS A C 1
ATOM 656 O O . HIS A 1 86 ? -3.573 12.024 4.121 1.00 88.88 86 HIS A O 1
ATOM 662 N N . HIS A 1 87 ? -5.119 11.719 2.513 1.00 89.56 87 HIS A N 1
ATOM 663 C CA . HIS A 1 87 ? -6.022 10.894 3.311 1.00 89.56 87 HIS A CA 1
ATOM 664 C C . HIS A 1 87 ? -5.840 9.412 2.972 1.00 89.56 87 HIS A C 1
ATOM 666 O O . HIS A 1 87 ? -5.947 9.018 1.801 1.00 89.56 87 HIS A O 1
ATOM 672 N N . TRP A 1 88 ? -5.575 8.597 3.993 1.00 86.06 88 TRP A N 1
ATOM 673 C CA . TRP A 1 88 ? -5.303 7.175 3.832 1.00 86.06 88 TRP A CA 1
ATOM 674 C C . TRP A 1 88 ? -6.608 6.383 3.822 1.00 86.06 88 TRP A C 1
ATOM 676 O O . TRP A 1 88 ? -7.218 6.115 4.855 1.00 86.06 88 TRP A O 1
ATOM 686 N N . VAL A 1 89 ? -7.025 5.954 2.634 1.00 86.38 89 VAL A N 1
ATOM 687 C CA . VAL A 1 89 ? -8.174 5.059 2.469 1.00 86.38 89 VAL A CA 1
ATOM 688 C C . VAL A 1 89 ? -7.653 3.661 2.162 1.00 86.38 89 VAL A C 1
ATOM 690 O O . VAL A 1 89 ? -6.956 3.467 1.165 1.00 86.38 89 VAL A O 1
ATOM 693 N N . PHE A 1 90 ? -7.985 2.679 3.000 1.00 86.62 90 PHE A N 1
ATOM 694 C CA . PHE A 1 90 ? -7.557 1.286 2.843 1.00 86.62 90 PHE A CA 1
ATOM 695 C C . PHE A 1 90 ? -8.742 0.371 2.533 1.00 86.62 90 PHE A C 1
ATOM 697 O O . PHE A 1 90 ? -9.850 0.574 3.019 1.00 86.62 90 PHE A O 1
ATOM 704 N N . GLY A 1 91 ? -8.504 -0.667 1.731 1.00 84.06 91 GLY A N 1
ATOM 705 C CA . GLY A 1 91 ? -9.479 -1.739 1.501 1.00 84.06 91 GLY A CA 1
ATOM 706 C C . GLY A 1 91 ? -10.637 -1.400 0.556 1.00 84.06 91 GLY A C 1
ATOM 707 O O . GLY A 1 91 ? -11.348 -2.320 0.149 1.00 84.06 91 GLY A O 1
ATOM 708 N N . THR A 1 92 ? -10.797 -0.140 0.143 1.00 89.44 92 THR A N 1
ATOM 709 C CA . THR A 1 92 ? -11.779 0.248 -0.879 1.00 89.44 92 THR A CA 1
ATOM 710 C C . THR A 1 92 ? -11.303 -0.118 -2.286 1.00 89.44 92 THR A C 1
ATOM 712 O O . THR A 1 92 ? -10.120 -0.401 -2.510 1.00 89.44 92 THR A O 1
ATOM 715 N N . LYS A 1 93 ? -12.229 -0.140 -3.251 1.00 86.56 93 LYS A N 1
ATOM 716 C CA . LYS A 1 93 ? -11.901 -0.455 -4.647 1.00 86.56 93 LYS A CA 1
ATOM 717 C C . LYS A 1 93 ? -10.985 0.618 -5.244 1.00 86.56 93 LYS A C 1
ATOM 719 O O . LYS A 1 93 ? -9.969 0.292 -5.844 1.00 86.56 93 LYS A O 1
ATOM 724 N N . GLU A 1 94 ? -11.273 1.879 -4.946 1.00 84.81 94 GLU A N 1
ATOM 725 C CA . GLU A 1 94 ? -10.522 3.054 -5.394 1.00 84.81 94 GLU A CA 1
ATOM 726 C C . GLU A 1 94 ? -9.081 3.041 -4.863 1.00 84.81 94 GLU A C 1
ATOM 728 O O . GLU A 1 94 ? -8.145 3.387 -5.579 1.00 84.81 94 GLU A O 1
ATOM 733 N N . SER A 1 95 ? -8.885 2.603 -3.614 1.00 86.56 95 SER A N 1
ATOM 734 C CA . SER A 1 95 ? -7.554 2.450 -3.016 1.00 86.56 95 SER A CA 1
ATOM 735 C C . SER A 1 95 ? -6.743 1.366 -3.724 1.00 86.56 95 SER A C 1
ATOM 737 O O . SER A 1 95 ? -5.588 1.585 -4.087 1.00 86.56 95 SER A O 1
ATOM 739 N N . LYS A 1 96 ? -7.363 0.211 -3.993 1.00 85.75 96 LYS A N 1
ATOM 740 C CA . LYS A 1 96 ? -6.711 -0.884 -4.724 1.00 85.75 96 LYS A CA 1
ATOM 741 C C . LYS A 1 96 ? -6.302 -0.461 -6.132 1.00 85.75 96 LYS A C 1
ATOM 743 O O . LYS A 1 96 ? -5.207 -0.810 -6.557 1.00 85.75 96 LYS A O 1
ATOM 748 N N . ASP A 1 97 ? -7.143 0.313 -6.812 1.00 85.62 97 ASP A N 1
ATOM 749 C CA . ASP A 1 97 ? -6.859 0.812 -8.157 1.00 85.62 97 ASP A CA 1
ATOM 750 C C . ASP A 1 97 ? -5.751 1.877 -8.151 1.00 85.62 97 ASP A C 1
ATOM 752 O O . ASP A 1 97 ? -4.881 1.863 -9.021 1.00 85.62 97 ASP A O 1
ATOM 756 N N . LYS A 1 98 ? -5.728 2.772 -7.153 1.00 84.12 98 LYS A N 1
ATOM 757 C CA . LYS A 1 98 ? -4.687 3.805 -7.013 1.00 84.12 98 LYS A CA 1
ATOM 758 C C . LYS A 1 98 ? -3.311 3.216 -6.699 1.00 84.12 98 LYS A C 1
ATOM 760 O O . LYS A 1 98 ? -2.307 3.697 -7.217 1.00 84.12 98 LYS A O 1
ATOM 765 N N . TRP A 1 99 ? -3.267 2.196 -5.847 1.00 84.06 99 TRP A N 1
ATOM 766 C CA . TRP A 1 99 ? -2.027 1.581 -5.361 1.00 84.06 99 TRP A CA 1
ATOM 767 C C . TRP A 1 99 ? -1.718 0.240 -6.043 1.00 84.06 99 TRP A C 1
ATOM 769 O O . TRP A 1 99 ? -0.987 -0.590 -5.496 1.00 84.06 99 TRP A O 1
ATOM 779 N N . LYS A 1 100 ? -2.277 -0.001 -7.235 1.00 86.06 100 LYS A N 1
ATOM 780 C CA . LYS A 1 100 ? -2.000 -1.206 -8.022 1.00 86.06 100 LYS A CA 1
ATOM 781 C C . LYS A 1 100 ? -0.546 -1.224 -8.496 1.00 86.06 100 LYS A C 1
ATOM 783 O O . LYS A 1 100 ? 0.013 -0.190 -8.842 1.00 86.06 100 LYS A O 1
ATOM 788 N N . ASN A 1 101 ? 0.063 -2.410 -8.541 1.00 85.06 101 ASN A N 1
ATOM 789 C CA . ASN A 1 101 ? 1.418 -2.579 -9.068 1.00 85.06 101 ASN A CA 1
ATOM 790 C C . ASN A 1 101 ? 1.407 -2.414 -10.604 1.00 85.06 101 ASN A C 1
ATOM 792 O O . ASN A 1 101 ? 0.861 -3.300 -11.272 1.00 85.06 101 ASN A O 1
ATOM 796 N N . PRO A 1 102 ? 2.037 -1.364 -11.172 1.00 83.25 102 PRO A N 1
ATOM 797 C CA . PRO A 1 102 ? 2.045 -1.134 -12.618 1.00 83.25 102 PRO A CA 1
ATOM 798 C C . PRO A 1 102 ? 2.668 -2.291 -13.406 1.00 83.25 102 PRO A C 1
ATOM 800 O O . PRO A 1 102 ? 2.225 -2.591 -14.510 1.00 83.25 102 PRO A O 1
ATOM 803 N N . ALA A 1 103 ? 3.634 -3.006 -12.818 1.00 79.56 103 ALA A N 1
ATOM 804 C CA . ALA A 1 103 ? 4.346 -4.097 -13.482 1.00 79.56 103 ALA A CA 1
ATOM 805 C C . ALA A 1 103 ? 3.442 -5.279 -13.877 1.00 79.56 103 ALA A C 1
ATOM 807 O O . ALA A 1 103 ? 3.783 -6.046 -14.771 1.00 79.56 103 ALA A O 1
ATOM 808 N N . LYS A 1 104 ? 2.283 -5.444 -13.222 1.00 79.62 104 LYS A N 1
ATOM 809 C CA . LYS A 1 104 ? 1.315 -6.492 -13.585 1.00 79.62 104 LYS A CA 1
ATOM 810 C C . LYS A 1 104 ? 0.525 -6.165 -14.853 1.00 79.62 104 LYS A C 1
ATOM 812 O O . LYS A 1 104 ? -0.035 -7.074 -15.455 1.00 79.62 104 LYS A O 1
ATOM 817 N N . GLU A 1 105 ? 0.451 -4.892 -15.230 1.00 77.50 105 GLU A N 1
ATOM 818 C CA . GLU A 1 105 ? -0.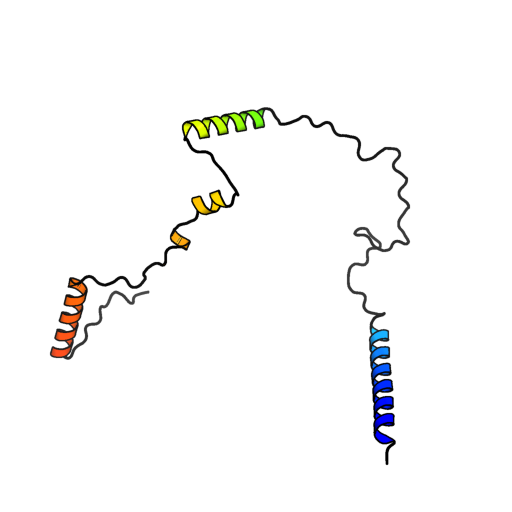288 -4.427 -16.410 1.00 77.50 105 GLU A CA 1
ATOM 819 C C . GLU A 1 105 ? 0.632 -4.164 -17.607 1.00 77.50 105 GLU A C 1
ATOM 821 O O . GLU A 1 105 ? 0.173 -4.112 -18.746 1.00 77.50 105 GLU A O 1
ATOM 826 N N . THR A 1 106 ? 1.937 -4.016 -17.375 1.00 77.19 106 THR A N 1
ATOM 827 C CA . THR A 1 106 ? 2.913 -3.811 -18.445 1.00 77.19 106 THR A CA 1
ATOM 828 C C . THR A 1 106 ? 3.224 -5.124 -19.157 1.00 77.19 106 THR A C 1
ATOM 830 O O . THR A 1 106 ? 3.829 -6.025 -18.578 1.00 77.19 106 THR A O 1
ATOM 833 N N . MET A 1 107 ? 2.876 -5.211 -20.440 1.00 75.19 107 MET A N 1
ATOM 834 C CA . MET A 1 107 ? 3.419 -6.227 -21.344 1.00 75.19 107 MET A CA 1
ATOM 835 C C . MET A 1 107 ? 4.876 -5.860 -21.647 1.00 75.19 107 MET A C 1
ATOM 837 O O . MET A 1 107 ? 5.136 -4.904 -22.377 1.00 75.19 107 MET A O 1
ATOM 841 N N . TYR A 1 108 ? 5.829 -6.568 -21.039 1.00 77.94 108 TYR A N 1
ATOM 842 C CA . TYR A 1 108 ? 7.248 -6.350 -21.314 1.00 77.94 108 TYR A CA 1
ATOM 843 C C . TYR A 1 108 ? 7.563 -6.790 -22.747 1.00 77.94 108 TYR A C 1
ATOM 845 O O . TYR A 1 108 ? 7.217 -7.902 -23.149 1.00 77.94 108 TYR A O 1
ATOM 853 N N . ASN A 1 109 ? 8.208 -5.922 -23.530 1.00 81.88 109 ASN A N 1
ATOM 854 C CA . ASN A 1 109 ? 8.649 -6.292 -24.867 1.00 81.88 109 ASN A CA 1
ATOM 855 C C . ASN A 1 109 ? 9.946 -7.107 -24.769 1.00 81.88 109 ASN A C 1
ATOM 857 O O . ASN A 1 109 ? 11.032 -6.541 -24.678 1.00 81.88 109 ASN A O 1
ATOM 861 N N . PHE A 1 110 ? 9.824 -8.434 -24.798 1.00 84.44 110 PHE A N 1
ATOM 862 C CA . PHE A 1 110 ? 10.968 -9.354 -24.792 1.00 84.44 110 PHE A CA 1
ATOM 863 C C . PHE A 1 110 ? 11.739 -9.389 -26.122 1.00 84.44 110 PHE A C 1
ATOM 865 O O . PHE A 1 110 ? 12.785 -10.024 -26.200 1.00 84.44 110 PHE A O 1
ATOM 872 N N . ALA A 1 111 ? 11.243 -8.702 -27.154 1.00 84.19 111 ALA A N 1
ATOM 873 C CA . ALA A 1 111 ? 11.894 -8.551 -28.449 1.00 84.19 111 ALA A CA 1
ATOM 874 C C . ALA A 1 111 ? 11.857 -7.069 -28.879 1.00 84.19 111 ALA A C 1
ATOM 876 O O . ALA A 1 111 ? 11.072 -6.686 -29.755 1.00 84.19 111 ALA A O 1
ATOM 877 N N . PRO A 1 112 ? 12.651 -6.193 -28.232 1.00 87.62 112 PRO A N 1
ATOM 878 C CA . PRO A 1 112 ? 12.746 -4.799 -28.646 1.00 87.62 112 PRO A CA 1
ATOM 879 C C . PRO A 1 112 ? 13.224 -4.703 -30.098 1.00 87.62 112 PRO A C 1
ATOM 881 O O . PRO A 1 112 ? 13.999 -5.533 -30.570 1.00 87.62 112 PRO A O 1
ATOM 884 N N . HIS A 1 113 ? 12.755 -3.679 -30.812 1.00 89.38 113 HIS A N 1
ATOM 885 C CA . HIS A 1 113 ? 13.276 -3.385 -32.142 1.00 89.38 113 HIS A CA 1
ATOM 886 C C . HIS A 1 113 ? 14.773 -3.077 -32.024 1.00 89.38 113 HIS A C 1
ATOM 888 O O . HIS A 1 113 ? 15.162 -2.261 -31.187 1.00 89.38 113 HIS A O 1
ATOM 894 N N . LEU A 1 114 ? 15.600 -3.738 -32.837 1.00 90.88 114 LEU A N 1
ATOM 895 C CA . LEU A 1 114 ? 17.038 -3.485 -32.851 1.00 90.88 114 LEU A CA 1
ATOM 896 C C . LEU A 1 114 ? 17.311 -2.075 -33.390 1.00 90.88 114 LEU A C 1
ATOM 898 O O . LEU A 1 114 ? 16.575 -1.570 -34.241 1.00 90.88 114 LEU A O 1
ATOM 902 N N . ASP A 1 115 ? 18.363 -1.432 -32.892 1.00 93.69 115 ASP A N 1
ATOM 903 C CA . ASP A 1 115 ? 18.812 -0.150 -33.433 1.00 93.69 115 ASP A CA 1
ATOM 904 C C . ASP A 1 115 ? 19.298 -0.332 -34.887 1.00 93.69 115 ASP A C 1
ATOM 906 O O . ASP A 1 115 ? 19.733 -1.415 -35.299 1.00 93.69 115 ASP A O 1
ATOM 910 N N . SER A 1 116 ? 19.152 0.711 -35.703 1.00 94.62 116 SER A N 1
ATOM 911 C CA . SER A 1 116 ? 19.452 0.690 -37.135 1.00 94.62 116 SER A CA 1
ATOM 912 C C . SER A 1 116 ? 20.908 0.321 -37.418 1.00 94.62 116 SER A C 1
ATOM 914 O O . SER A 1 116 ? 21.192 -0.293 -38.450 1.00 94.62 116 SER A O 1
ATOM 916 N N . ASP A 1 117 ? 21.829 0.709 -36.542 1.00 95.56 117 ASP A N 1
ATOM 917 C CA . ASP A 1 117 ? 23.248 0.376 -36.633 1.00 95.56 117 ASP A CA 1
ATOM 918 C C . ASP A 1 117 ? 23.504 -1.113 -36.345 1.00 95.56 117 ASP A C 1
ATOM 920 O O . ASP A 1 117 ? 24.278 -1.748 -37.064 1.00 95.56 117 ASP A O 1
ATOM 924 N N . VAL A 1 118 ? 22.796 -1.709 -35.383 1.00 94.19 118 VAL A N 1
ATOM 925 C CA . VAL A 1 118 ? 22.858 -3.147 -35.086 1.00 94.19 118 VAL A CA 1
ATOM 926 C C . VAL A 1 118 ? 22.284 -3.965 -36.241 1.00 94.19 118 VAL A C 1
ATOM 928 O O . VAL A 1 118 ? 22.920 -4.924 -36.680 1.00 94.19 118 VAL A O 1
ATOM 931 N N . VAL A 1 119 ? 21.144 -3.551 -36.808 1.00 94.19 119 VAL A N 1
ATOM 932 C CA . VAL A 1 119 ? 20.566 -4.185 -38.010 1.00 94.19 119 VAL A CA 1
ATOM 933 C C . VAL A 1 119 ? 21.541 -4.105 -39.191 1.00 94.19 119 VAL A C 1
ATOM 935 O O . VAL A 1 119 ? 21.770 -5.100 -39.883 1.00 94.19 119 VAL A O 1
ATOM 938 N N . GLY A 1 120 ? 22.152 -2.937 -39.412 1.00 96.00 120 GLY A N 1
ATOM 939 C CA . GLY A 1 120 ? 23.153 -2.736 -40.462 1.00 96.00 120 GLY A CA 1
ATOM 940 C C . GLY A 1 120 ? 24.410 -3.587 -40.260 1.00 96.00 120 GLY A C 1
ATOM 941 O O . GLY A 1 120 ? 24.921 -4.177 -41.216 1.00 96.00 120 GLY A O 1
ATOM 942 N N . THR A 1 121 ? 24.871 -3.707 -39.016 1.00 94.00 121 THR A N 1
ATOM 943 C CA . THR A 1 121 ? 26.018 -4.543 -38.639 1.00 94.00 121 THR A CA 1
ATOM 944 C C . THR A 1 121 ? 25.714 -6.022 -38.865 1.00 94.00 121 THR A C 1
ATOM 946 O O . THR A 1 121 ? 26.513 -6.711 -39.495 1.00 94.00 121 THR A O 1
ATOM 949 N N . GLN A 1 122 ? 24.542 -6.505 -38.441 1.00 92.38 122 GLN A N 1
ATOM 950 C CA . GLN A 1 122 ? 24.126 -7.898 -38.628 1.00 92.38 122 GLN A CA 1
ATOM 951 C C . GLN A 1 122 ? 23.992 -8.261 -40.111 1.00 92.38 122 GLN A C 1
ATOM 953 O O . GLN A 1 122 ? 24.429 -9.335 -40.522 1.00 92.38 122 GLN A O 1
ATOM 958 N N . LYS A 1 123 ? 23.458 -7.347 -40.932 1.00 94.69 123 LYS A N 1
ATOM 959 C CA . LYS A 1 123 ? 23.421 -7.520 -42.389 1.00 94.69 123 LYS A CA 1
ATOM 960 C C . LYS A 1 123 ? 24.828 -7.589 -42.985 1.00 94.69 123 LYS A C 1
ATOM 962 O O . LYS A 1 123 ? 25.109 -8.483 -43.772 1.00 94.69 123 LYS A O 1
ATOM 967 N N . SER A 1 124 ? 25.710 -6.671 -42.591 1.00 94.56 124 SER A N 1
ATOM 968 C CA . SER A 1 124 ? 27.090 -6.635 -43.091 1.00 94.56 124 SER A CA 1
ATOM 969 C C . SER A 1 124 ? 27.860 -7.906 -42.723 1.00 94.56 124 SER A C 1
ATOM 971 O O . SER A 1 124 ? 28.608 -8.434 -43.544 1.00 94.56 124 SER A O 1
ATOM 973 N N . LEU A 1 125 ? 27.650 -8.420 -41.507 1.00 92.38 125 LEU A N 1
ATOM 974 C CA . LEU A 1 125 ? 28.217 -9.685 -41.049 1.00 92.38 125 LEU A CA 1
ATOM 975 C C . LEU A 1 125 ? 27.699 -10.851 -41.898 1.00 92.38 125 LEU A C 1
ATOM 977 O O . LEU A 1 125 ? 28.510 -11.551 -42.493 1.00 92.38 125 LEU A O 1
ATOM 981 N N . HIS A 1 126 ? 26.379 -10.976 -42.055 1.00 91.44 126 HIS A N 1
ATOM 982 C CA . HIS A 1 126 ? 25.756 -12.018 -42.877 1.00 91.44 126 HIS A CA 1
ATOM 983 C C . HIS A 1 126 ? 26.244 -11.995 -44.338 1.00 91.44 126 HIS A C 1
ATOM 985 O O . HIS A 1 126 ? 26.576 -13.033 -44.911 1.00 91.44 126 HIS A O 1
ATOM 991 N N . ASP A 1 127 ? 26.331 -10.811 -44.951 1.00 94.50 127 ASP A N 1
ATOM 992 C CA . ASP A 1 127 ? 26.825 -10.663 -46.323 1.00 94.50 127 ASP A CA 1
ATOM 993 C C . ASP A 1 127 ? 28.299 -11.102 -46.432 1.00 94.50 127 ASP A C 1
ATOM 995 O O . ASP A 1 127 ? 28.689 -11.766 -47.395 1.00 94.50 127 ASP A O 1
ATOM 999 N N . THR A 1 128 ? 29.117 -10.789 -45.422 1.00 93.31 128 THR A N 1
ATOM 1000 C CA . THR A 1 128 ? 30.534 -11.188 -45.375 1.00 93.31 128 THR A CA 1
ATOM 1001 C C . THR A 1 128 ? 30.689 -12.699 -45.177 1.00 93.31 128 THR A C 1
ATOM 1003 O O . THR A 1 128 ? 31.500 -13.324 -45.860 1.00 93.31 128 THR A O 1
ATOM 1006 N N . GLU A 1 129 ? 29.896 -13.307 -44.295 1.00 93.00 129 GLU A N 1
ATOM 1007 C CA . GLU A 1 129 ? 29.856 -14.761 -44.080 1.00 93.00 129 GLU A CA 1
ATOM 1008 C C . GLU A 1 129 ? 29.468 -15.510 -45.358 1.00 93.00 129 GLU A C 1
ATOM 1010 O O . GLU A 1 129 ? 30.115 -16.497 -45.719 1.00 93.00 129 GLU A O 1
ATOM 1015 N N . GLY A 1 130 ? 28.485 -14.990 -46.101 1.00 93.25 130 GLY A N 1
ATOM 1016 C CA . GLY A 1 130 ? 28.084 -15.527 -47.402 1.00 93.25 130 GLY A CA 1
ATOM 1017 C C . GLY A 1 130 ? 29.200 -15.470 -48.450 1.00 93.25 130 GLY A C 1
ATOM 1018 O O . GLY A 1 130 ? 29.372 -16.420 -49.213 1.00 93.25 130 GLY A O 1
ATOM 1019 N N . VAL A 1 131 ? 29.995 -14.393 -48.468 1.00 94.94 131 VAL A N 1
ATOM 1020 C CA . VAL A 1 131 ? 31.161 -14.263 -49.363 1.00 94.94 131 VAL A CA 1
ATOM 1021 C C . VAL A 1 131 ? 32.296 -15.207 -48.960 1.00 94.94 131 VAL A C 1
ATOM 1023 O O . VAL A 1 131 ? 32.955 -15.778 -49.829 1.00 94.94 131 VAL A O 1
ATOM 1026 N N . MET A 1 132 ? 32.540 -15.378 -47.661 1.00 92.94 132 MET A N 1
ATOM 1027 C CA . MET A 1 132 ? 33.635 -16.215 -47.158 1.00 92.94 132 MET A CA 1
ATOM 1028 C C . MET A 1 132 ? 33.280 -17.704 -47.071 1.00 92.94 132 MET A C 1
ATOM 1030 O O . MET A 1 132 ? 34.180 -18.528 -46.916 1.00 92.94 132 MET A O 1
ATOM 1034 N N . GLY A 1 133 ? 31.996 -18.059 -47.164 1.00 91.56 133 GLY A N 1
ATOM 1035 C CA . GLY A 1 133 ? 31.519 -19.432 -46.989 1.00 91.56 133 GLY A CA 1
ATOM 1036 C C . GLY A 1 133 ? 31.753 -19.976 -45.574 1.00 91.56 133 GLY A C 1
ATOM 1037 O O . GLY A 1 133 ? 31.922 -21.182 -45.407 1.00 91.56 133 GLY A O 1
ATOM 1038 N N . HIS A 1 134 ? 31.813 -19.094 -44.573 1.00 88.94 134 HIS A N 1
ATOM 1039 C CA . HIS A 1 134 ? 32.090 -19.418 -43.173 1.00 88.94 134 HIS A CA 1
ATOM 1040 C C . HIS A 1 134 ? 31.129 -18.652 -42.258 1.00 88.94 134 HIS A C 1
ATOM 1042 O O . HIS A 1 134 ? 30.988 -17.444 -42.415 1.00 88.94 134 HIS A O 1
ATOM 1048 N N . GLU A 1 135 ? 30.539 -19.335 -41.273 1.00 88.88 135 GLU A N 1
ATOM 1049 C CA . GLU A 1 135 ? 29.647 -18.757 -40.258 1.00 88.88 135 GLU A CA 1
ATOM 1050 C C . GLU A 1 135 ? 30.396 -18.547 -38.933 1.00 88.88 135 GLU A C 1
ATOM 1052 O O . GLU A 1 135 ? 31.069 -19.454 -38.431 1.00 88.88 135 GLU A O 1
ATOM 1057 N N . TYR A 1 136 ? 30.302 -17.354 -38.349 1.00 81.56 136 TYR A N 1
ATOM 1058 C CA . TYR A 1 136 ? 30.907 -17.044 -37.058 1.00 81.56 136 TYR A CA 1
ATOM 1059 C C . TYR A 1 136 ? 29.909 -17.261 -35.924 1.00 81.56 136 TYR A C 1
ATOM 1061 O O . TYR A 1 136 ? 28.987 -16.480 -35.702 1.00 81.56 136 TYR A O 1
ATOM 1069 N N . HIS A 1 137 ? 30.153 -18.283 -35.109 1.00 79.62 137 HIS A N 1
ATOM 1070 C CA . HIS A 1 137 ? 29.426 -18.452 -33.857 1.00 79.62 137 HIS A CA 1
ATOM 1071 C C . HIS A 1 137 ? 30.055 -17.607 -32.744 1.00 79.62 137 HIS A C 1
ATOM 1073 O O . HIS A 1 137 ? 31.243 -17.730 -32.435 1.00 79.62 137 HIS A O 1
ATOM 1079 N N . LEU A 1 138 ? 29.245 -16.767 -32.098 1.00 72.44 138 LEU A N 1
ATOM 1080 C CA . LEU A 1 138 ? 29.667 -16.008 -30.924 1.00 72.44 138 LEU A CA 1
ATOM 1081 C C . LEU A 1 138 ? 29.777 -16.946 -29.713 1.00 72.44 138 LEU A C 1
ATOM 1083 O O . LEU A 1 138 ? 28.778 -17.366 -29.125 1.00 72.44 138 LEU A O 1
ATOM 1087 N N . VAL A 1 139 ? 31.009 -17.271 -29.324 1.00 71.38 139 VAL A N 1
ATOM 1088 C CA . VAL A 1 139 ? 31.305 -18.071 -28.129 1.00 71.38 139 VAL A CA 1
ATOM 1089 C C . VAL A 1 139 ? 31.166 -17.172 -26.896 1.00 71.38 139 VAL A C 1
ATOM 1091 O O . VAL A 1 139 ? 32.136 -16.572 -26.444 1.00 71.38 139 VAL A O 1
ATOM 1094 N N . GLY A 1 140 ? 29.944 -17.011 -26.383 1.00 58.34 140 GLY A N 1
ATOM 1095 C CA . GLY A 1 140 ? 29.722 -16.215 -25.166 1.00 58.34 140 GLY A CA 1
ATOM 1096 C C . GLY A 1 140 ? 28.281 -16.007 -24.700 1.00 58.34 140 GLY A C 1
ATOM 1097 O O . GLY A 1 140 ? 28.094 -15.441 -23.631 1.00 58.34 140 GLY A O 1
ATOM 1098 N N . LEU A 1 141 ? 27.267 -16.447 -25.453 1.00 56.00 141 LEU A N 1
ATOM 1099 C CA . LEU A 1 141 ? 25.854 -16.269 -25.067 1.00 56.00 141 LEU A CA 1
ATOM 1100 C C . LEU A 1 141 ? 25.108 -17.576 -24.756 1.00 56.00 141 LEU A C 1
ATOM 1102 O O . LEU A 1 141 ? 23.962 -17.523 -24.334 1.00 56.00 141 LEU A O 1
ATOM 1106 N N . ASN A 1 142 ? 25.761 -18.733 -24.912 1.00 49.78 142 ASN A N 1
ATOM 1107 C CA . ASN A 1 142 ? 25.167 -20.054 -24.656 1.00 49.78 142 ASN A CA 1
ATOM 1108 C C . ASN A 1 142 ? 25.777 -20.762 -23.432 1.00 49.78 142 ASN A C 1
ATOM 1110 O O . ASN A 1 142 ? 25.784 -21.989 -23.370 1.00 49.78 142 ASN A O 1
ATOM 1114 N N . SER A 1 143 ? 26.344 -20.015 -22.484 1.00 47.50 143 SER A N 1
ATOM 1115 C CA . SER A 1 143 ? 26.766 -20.567 -21.194 1.00 47.50 143 SER A CA 1
ATOM 1116 C C . SER A 1 143 ? 25.764 -20.188 -20.108 1.00 47.50 143 SER A C 1
ATOM 1118 O O . SER A 1 143 ? 26.052 -19.310 -19.299 1.00 47.50 143 SER A O 1
ATOM 1120 N N . GLU A 1 144 ? 24.611 -20.852 -20.137 1.00 42.06 144 GLU A N 1
ATOM 1121 C CA . GLU A 1 144 ? 23.774 -21.211 -18.981 1.00 42.06 144 GLU A CA 1
ATOM 1122 C C . GLU A 1 144 ? 22.930 -22.444 -19.332 1.00 42.06 144 GLU A C 1
ATOM 1124 O O . GLU A 1 144 ? 22.345 -22.472 -20.440 1.00 42.06 144 GLU A O 1
#

Radius of gyration: 41.58 Å; chains: 1; bounding box: 83×80×88 Å

Foldseek 3Di:
DPCPVVVVVVVVVVVVVVVVVVVVVVVVPDDDDDDAVDPCHDDPVPDDPDPDDPDDDPDDDDDPDDDPVVVVVVVVLVVVCVVVVHDDDPDDPVNCVVPPDVVVVDPDDPPDDDDPVVVVVVVVQVVVCVVVVHDDDDPPDPDD